Protein AF-A0A9D7NGS1-F1 (afdb_monomer)

Secondary structure (DSSP, 8-state):
-----EEEEE-SSSS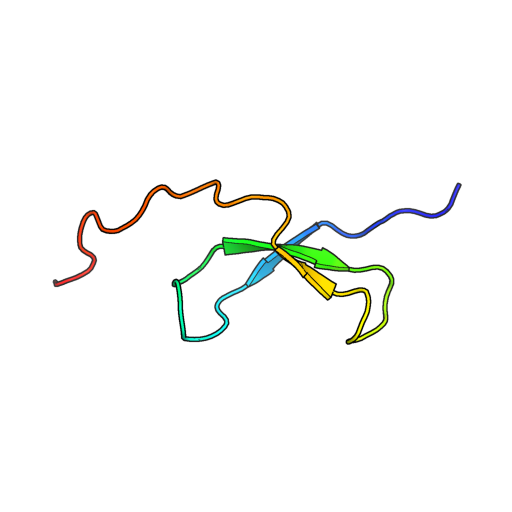EEEEE-SSSSTT-EE----S-S------

Mean predicted aligned error: 8.37 Å

Structure (mmCIF, N/CA/C/O backbone):
data_AF-A0A9D7NGS1-F1
#
_entry.id   AF-A0A9D7NGS1-F1
#
loop_
_atom_site.group_PDB
_atom_site.id
_atom_site.type_symbol
_atom_site.label_atom_id
_atom_site.label_alt_id
_atom_site.label_comp_id
_atom_site.label_asym_id
_atom_site.label_entity_id
_atom_site.label_seq_id
_atom_site.pdbx_PDB_ins_code
_atom_site.Cartn_x
_atom_site.Cartn_y
_atom_site.Cartn_z
_atom_site.occupancy
_atom_site.B_iso_or_equiv
_atom_site.auth_seq_id
_atom_site.auth_comp_id
_atom_site.auth_asym_id
_atom_site.auth_atom_id
_atom_site.pdbx_PDB_model_num
ATOM 1 N N . MET A 1 1 ? -7.599 14.765 12.189 1.00 60.19 1 MET A N 1
ATOM 2 C CA . MET A 1 1 ? -7.225 14.401 10.805 1.00 60.19 1 MET A CA 1
ATOM 3 C C . MET A 1 1 ? -6.954 12.908 10.799 1.00 60.19 1 MET A C 1
ATOM 5 O O . MET A 1 1 ? -6.143 12.475 11.606 1.00 60.19 1 MET A O 1
ATOM 9 N N . GLN A 1 2 ? -7.685 12.124 10.006 1.00 65.56 2 GLN A N 1
ATOM 10 C CA . GLN A 1 2 ? -7.357 10.706 9.821 1.00 65.56 2 GLN A CA 1
ATOM 11 C C . GLN A 1 2 ? -6.196 10.620 8.829 1.00 65.56 2 GLN A C 1
ATOM 13 O O . GLN A 1 2 ? -6.270 11.221 7.758 1.00 65.56 2 GLN A O 1
ATOM 18 N N . GLN A 1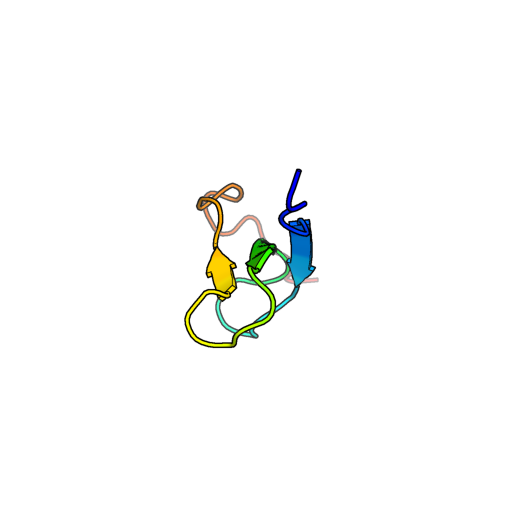 3 ? -5.122 9.938 9.219 1.00 73.25 3 GLN A N 1
ATOM 19 C CA . GLN A 1 3 ? -3.979 9.689 8.348 1.00 73.25 3 GLN A CA 1
ATOM 20 C C . GLN A 1 3 ? -4.256 8.423 7.544 1.00 73.25 3 GLN A C 1
ATOM 22 O O . GLN A 1 3 ? -4.625 7.405 8.123 1.00 73.25 3 GLN A O 1
ATOM 27 N N . TYR A 1 4 ? -4.062 8.479 6.229 1.00 75.25 4 TYR A N 1
ATOM 28 C CA . TYR A 1 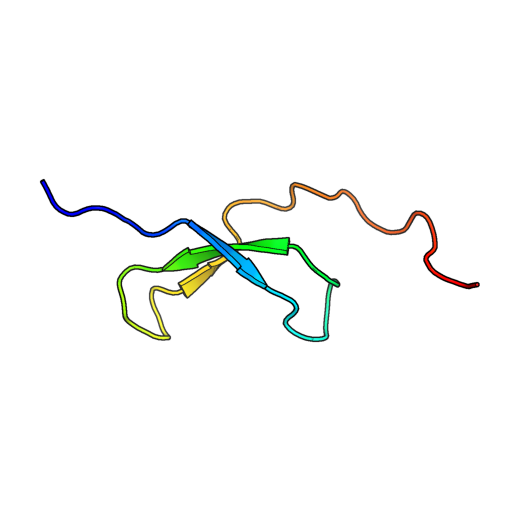4 ? -4.081 7.283 5.394 1.00 75.25 4 TYR A CA 1
ATOM 29 C C . TYR A 1 4 ? -2.649 6.760 5.254 1.00 75.25 4 TYR A C 1
ATOM 31 O O . TYR A 1 4 ? -1.832 7.459 4.648 1.00 75.25 4 TYR A O 1
ATOM 39 N N . PRO A 1 5 ? -2.308 5.590 5.823 1.00 82.00 5 PRO A N 1
ATOM 40 C CA . PRO A 1 5 ? -0.980 5.018 5.668 1.00 82.00 5 PRO A CA 1
ATOM 41 C C . PRO A 1 5 ? -0.694 4.670 4.205 1.00 82.00 5 PRO A C 1
ATOM 43 O O . PRO A 1 5 ? -1.524 4.071 3.516 1.00 82.00 5 PRO A O 1
ATOM 46 N N . PHE A 1 6 ? 0.515 5.026 3.777 1.00 87.81 6 PHE A N 1
ATOM 47 C CA . PHE A 1 6 ? 1.122 4.591 2.527 1.00 87.81 6 PHE A CA 1
ATOM 48 C C . PHE A 1 6 ? 2.288 3.658 2.846 1.00 87.81 6 PHE A C 1
ATOM 50 O O . PHE A 1 6 ? 3.060 3.940 3.765 1.00 87.81 6 PHE A O 1
ATOM 57 N N . PHE A 1 7 ? 2.417 2.555 2.116 1.00 87.81 7 PHE A N 1
ATOM 58 C CA . PHE A 1 7 ? 3.480 1.574 2.334 1.00 87.81 7 PHE A CA 1
ATOM 59 C C . PHE A 1 7 ? 3.833 0.831 1.047 1.00 87.81 7 PHE A C 1
ATOM 61 O O . PHE A 1 7 ? 3.028 0.756 0.122 1.00 87.81 7 PHE A O 1
ATOM 68 N N . LEU A 1 8 ? 5.049 0.284 1.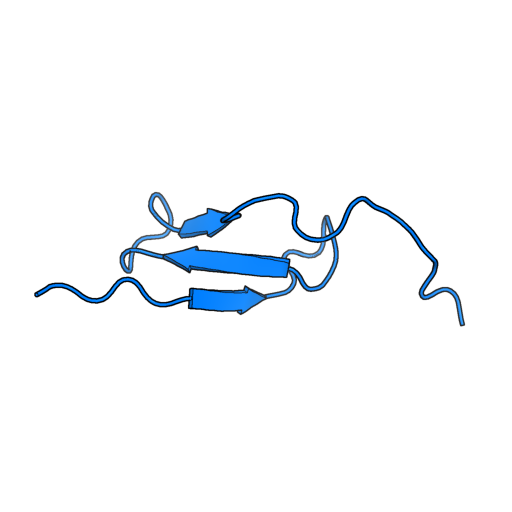005 1.00 87.94 8 LEU A N 1
ATOM 69 C CA . LEU A 1 8 ? 5.480 -0.603 -0.069 1.00 87.94 8 LEU A CA 1
ATOM 70 C C . LEU A 1 8 ? 5.096 -2.043 0.271 1.00 87.94 8 LEU A C 1
ATOM 72 O O . LEU A 1 8 ? 5.380 -2.506 1.377 1.00 87.94 8 LEU A O 1
ATOM 76 N N . ALA A 1 9 ? 4.467 -2.749 -0.663 1.00 86.75 9 ALA A N 1
ATOM 77 C CA . ALA A 1 9 ? 4.136 -4.162 -0.503 1.00 86.75 9 ALA A CA 1
ATOM 78 C C . ALA A 1 9 ? 4.221 -4.909 -1.832 1.00 86.75 9 ALA A C 1
ATOM 80 O O . ALA A 1 9 ? 3.979 -4.337 -2.892 1.00 86.75 9 ALA A O 1
ATOM 81 N N . ASN A 1 10 ? 4.557 -6.196 -1.740 1.00 84.56 10 ASN A N 1
ATOM 82 C CA . ASN A 1 10 ? 4.528 -7.133 -2.853 1.00 84.56 10 ASN A CA 1
ATOM 83 C C . ASN A 1 10 ? 3.327 -8.061 -2.679 1.00 84.56 10 ASN A C 1
ATOM 85 O O . ASN A 1 10 ? 3.259 -8.795 -1.692 1.00 84.56 10 ASN A O 1
ATOM 89 N N . ASP A 1 11 ? 2.387 -8.005 -3.617 1.00 80.94 11 ASP A N 1
ATOM 90 C CA . ASP A 1 11 ? 1.191 -8.853 -3.636 1.00 80.94 11 ASP A CA 1
ATOM 91 C C . ASP A 1 11 ? 1.397 -10.170 -4.407 1.00 80.94 11 ASP A C 1
ATOM 93 O O . ASP A 1 11 ? 0.500 -11.008 -4.469 1.00 80.94 11 ASP A O 1
ATOM 97 N N . GLY A 1 12 ? 2.587 -10.368 -4.978 1.00 81.25 12 GLY A N 1
ATOM 98 C CA . GLY A 1 12 ? 2.949 -11.512 -5.806 1.00 81.25 12 GLY A CA 1
ATOM 99 C C . GLY A 1 12 ? 2.479 -11.417 -7.259 1.00 81.25 12 GLY A C 1
ATOM 100 O O . GLY A 1 12 ? 2.835 -12.293 -8.044 1.00 81.25 12 GLY A O 1
ATOM 101 N N . ALA A 1 13 ? 1.717 -10.385 -7.635 1.00 80.44 13 ALA A N 1
ATOM 102 C CA . ALA A 1 13 ? 1.215 -10.194 -8.995 1.00 80.44 13 ALA A CA 1
ATOM 103 C C . ALA A 1 13 ? 2.058 -9.190 -9.788 1.00 80.44 13 ALA A C 1
ATOM 105 O O . ALA A 1 13 ? 2.343 -9.428 -10.961 1.00 80.44 13 ALA A O 1
ATOM 106 N N . VAL A 1 14 ? 2.466 -8.088 -9.152 1.00 71.56 14 VAL A N 1
ATOM 107 C CA . VAL A 1 14 ? 3.118 -6.952 -9.835 1.00 71.56 14 VAL A CA 1
ATOM 108 C C . VAL A 1 14 ? 4.491 -6.573 -9.269 1.00 71.56 14 VAL A C 1
ATOM 110 O O . VAL A 1 14 ? 5.167 -5.715 -9.820 1.00 71.56 14 VAL A O 1
ATOM 113 N N . GL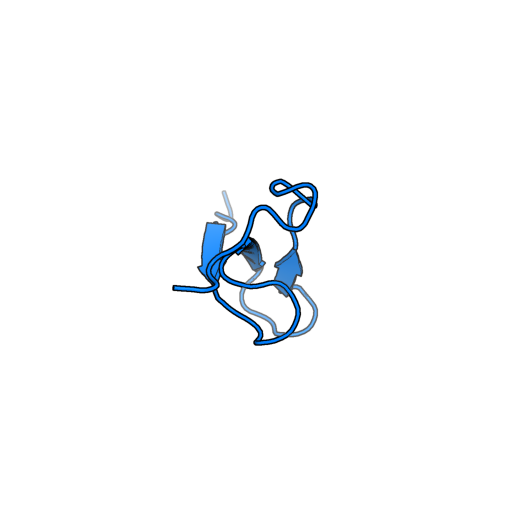Y A 1 15 ? 4.971 -7.267 -8.233 1.00 78.56 15 GLY A N 1
ATOM 114 C CA . GLY A 1 15 ? 6.216 -6.911 -7.546 1.00 78.56 15 GLY A CA 1
ATOM 115 C C . GLY A 1 15 ? 5.974 -5.920 -6.405 1.00 78.56 15 GLY A C 1
ATOM 116 O O . GLY A 1 15 ? 4.864 -5.822 -5.891 1.00 78.56 15 GLY A O 1
ATOM 117 N N . ILE A 1 16 ? 7.027 -5.247 -5.927 1.00 85.12 16 ILE A N 1
ATOM 118 C CA . ILE A 1 16 ? 6.904 -4.280 -4.823 1.00 85.12 16 ILE A CA 1
ATOM 119 C C . ILE A 1 16 ? 6.319 -2.969 -5.358 1.00 85.12 16 ILE A C 1
ATOM 121 O O . ILE A 1 16 ? 6.995 -2.249 -6.085 1.00 85.12 16 ILE A O 1
ATOM 125 N N . GLU A 1 17 ? 5.119 -2.621 -4.901 1.00 85.12 17 GLU A N 1
ATOM 126 C CA . GLU A 1 17 ? 4.373 -1.432 -5.327 1.00 85.12 17 GLU A CA 1
ATOM 127 C C . GLU A 1 17 ? 3.986 -0.517 -4.158 1.00 85.12 17 GLU A C 1
ATOM 129 O O . GLU A 1 17 ? 4.103 -0.903 -2.992 1.00 85.12 17 GLU A O 1
ATOM 134 N N . LEU A 1 18 ? 3.497 0.697 -4.457 1.00 87.88 18 LEU A N 1
ATOM 135 C CA . LEU A 1 18 ? 2.960 1.633 -3.461 1.00 87.88 18 LEU A CA 1
ATOM 136 C C . LEU A 1 18 ? 1.459 1.430 -3.216 1.00 87.88 18 LEU A C 1
ATOM 138 O O . LEU A 1 18 ? 0.614 1.651 -4.089 1.00 87.88 18 LEU A O 1
ATOM 142 N N . TRP A 1 19 ? 1.124 1.151 -1.962 1.00 88.62 19 TRP A N 1
ATOM 143 C CA . TRP A 1 19 ? -0.234 0.895 -1.500 1.00 88.62 19 TRP A CA 1
ATOM 144 C C . TRP A 1 19 ? -0.708 1.970 -0.534 1.00 88.62 19 TRP A C 1
ATOM 146 O O . TRP A 1 19 ? 0.080 2.569 0.202 1.00 88.62 19 TRP A O 1
ATOM 156 N N . LYS A 1 20 ? -2.024 2.178 -0.514 1.00 90.88 20 LYS A N 1
ATOM 15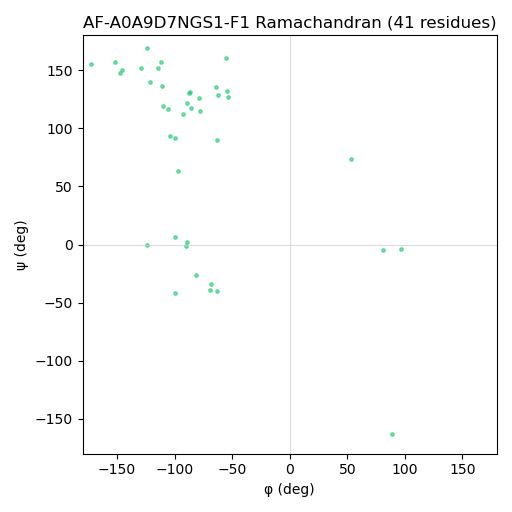7 C CA . LYS A 1 20 ? -2.732 2.964 0.495 1.00 90.88 20 LYS A CA 1
ATOM 158 C C . LYS A 1 20 ? -3.768 2.077 1.164 1.00 90.88 20 LYS A C 1
ATOM 160 O O . LYS A 1 20 ? -4.461 1.325 0.486 1.00 90.88 20 LYS A O 1
ATOM 165 N N . SER A 1 21 ? -3.908 2.208 2.477 1.00 91.31 21 SER A N 1
ATOM 166 C CA . SER A 1 21 ? -4.955 1.530 3.242 1.00 91.31 21 SER A CA 1
ATOM 167 C C . SER A 1 21 ? -5.704 2.514 4.131 1.00 91.31 21 SER A C 1
ATOM 169 O O . SER A 1 21 ? -5.155 3.534 4.546 1.00 91.31 21 SER A O 1
ATOM 171 N N . ASP A 1 22 ? -6.962 2.211 4.423 1.00 91.62 22 ASP A N 1
ATOM 172 C CA . ASP A 1 22 ? -7.744 2.847 5.486 1.00 91.62 22 ASP A CA 1
ATOM 173 C C . ASP A 1 22 ? -7.803 1.996 6.770 1.00 91.62 22 ASP A C 1
ATOM 175 O O . ASP A 1 22 ? -8.50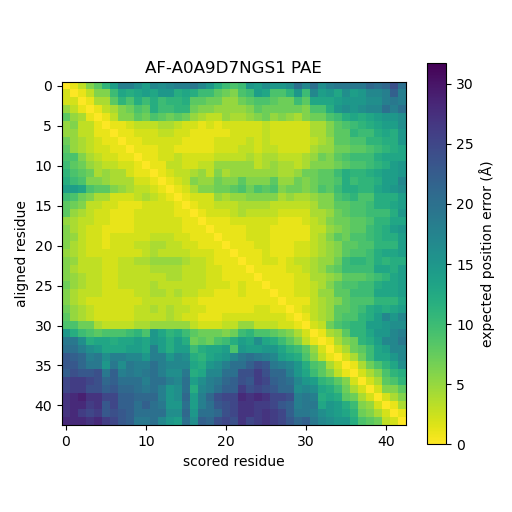4 2.346 7.716 1.00 91.62 22 ASP A O 1
ATOM 179 N N . GLY A 1 23 ? -7.052 0.889 6.816 1.00 89.94 23 GLY A N 1
ATOM 180 C CA . GLY A 1 23 ? -7.067 -0.092 7.902 1.00 89.94 23 GLY A CA 1
ATOM 181 C C . GLY A 1 23 ? -7.961 -1.307 7.636 1.00 89.94 23 GLY A C 1
ATOM 182 O O . GLY A 1 23 ? -7.967 -2.234 8.444 1.00 89.94 23 GLY A O 1
ATOM 183 N N . THR A 1 24 ? -8.686 -1.341 6.515 1.00 91.31 24 THR A N 1
ATOM 184 C CA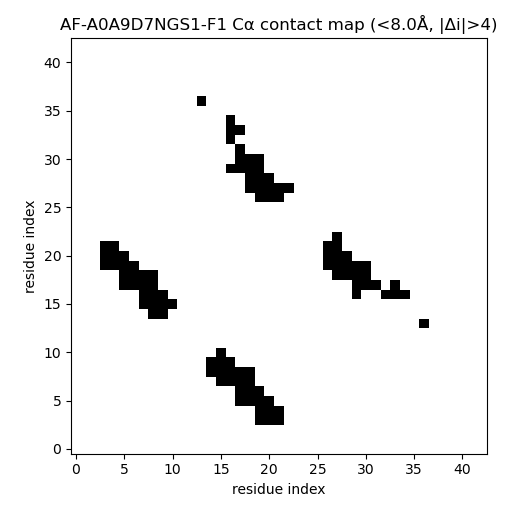 . THR A 1 24 ? -9.494 -2.491 6.088 1.00 91.31 24 THR A CA 1
ATOM 185 C C . THR A 1 24 ? -8.922 -3.151 4.835 1.00 91.31 24 THR A C 1
ATOM 187 O O . THR A 1 24 ? -8.217 -2.525 4.042 1.00 91.31 24 THR A O 1
ATOM 190 N N . ALA A 1 25 ? -9.244 -4.430 4.622 1.00 89.25 25 ALA A N 1
ATOM 191 C CA . ALA A 1 25 ? -8.857 -5.129 3.397 1.00 89.25 25 ALA A CA 1
ATOM 192 C C . ALA A 1 25 ? -9.520 -4.497 2.160 1.00 89.25 25 ALA A C 1
ATOM 194 O O . ALA A 1 25 ? -8.870 -4.317 1.139 1.00 89.25 25 ALA A O 1
ATOM 195 N N . GLN A 1 26 ? -10.792 -4.099 2.274 1.00 91.75 26 GLN A N 1
ATOM 196 C CA . GLN A 1 26 ? -11.559 -3.474 1.195 1.00 91.75 26 GLN A CA 1
ATOM 197 C C . GLN A 1 26 ? -11.045 -2.075 0.833 1.00 91.75 26 GLN A C 1
ATOM 199 O O . GLN A 1 26 ? -11.112 -1.683 -0.328 1.00 91.75 26 GLN A O 1
ATOM 204 N N . GLY A 1 27 ? -10.546 -1.320 1.811 1.00 91.50 27 GLY A N 1
ATOM 205 C CA . GLY A 1 27 ? -9.967 0.005 1.598 1.00 91.50 27 GLY A CA 1
ATOM 206 C C . GLY A 1 27 ? -8.468 -0.006 1.305 1.00 91.50 27 GLY A C 1
ATOM 207 O O . GLY A 1 27 ? -7.874 1.064 1.148 1.00 91.50 27 GLY A O 1
ATOM 208 N N . THR A 1 28 ? -7.852 -1.190 1.219 1.00 91.44 28 THR A N 1
ATOM 209 C CA . THR A 1 28 ? -6.466 -1.349 0.773 1.00 91.44 28 THR A CA 1
ATOM 210 C C . THR A 1 28 ? -6.429 -1.442 -0.742 1.00 91.44 28 THR A C 1
ATOM 212 O O . THR A 1 28 ? -7.000 -2.348 -1.339 1.00 91.44 28 THR A O 1
ATOM 215 N N . GLN A 1 29 ? -5.763 -0.480 -1.368 1.00 90.62 29 GLN A N 1
ATOM 216 C CA . GLN A 1 29 ? -5.754 -0.324 -2.814 1.00 90.62 29 GLN A CA 1
ATOM 217 C C . GLN A 1 29 ? -4.420 0.240 -3.297 1.00 90.62 29 GLN A C 1
ATOM 219 O O . GLN A 1 29 ? -3.763 1.030 -2.607 1.00 90.62 29 GLN A O 1
ATOM 224 N N . LEU A 1 30 ? -4.037 -0.174 -4.502 1.00 87.31 30 LEU A N 1
ATOM 225 C CA . LEU A 1 30 ? -2.893 0.365 -5.223 1.00 87.31 30 LEU A CA 1
ATOM 226 C C . LEU A 1 30 ? -3.140 1.856 -5.500 1.00 87.31 30 LEU A C 1
ATOM 228 O O . LEU A 1 30 ? -4.199 2.237 -5.997 1.00 87.31 30 LEU A O 1
ATOM 232 N N . VAL A 1 31 ? -2.185 2.717 -5.144 1.00 81.75 31 VAL A N 1
ATOM 233 C CA . VAL A 1 31 ? -2.365 4.182 -5.229 1.00 81.75 31 VAL A CA 1
ATOM 234 C C . VAL A 1 31 ? -2.432 4.652 -6.677 1.00 81.75 31 VAL A C 1
ATOM 236 O O . VAL A 1 31 ? -3.198 5.558 -7.010 1.00 81.75 31 VAL A O 1
ATOM 239 N N . LYS A 1 32 ? -1.596 4.046 -7.516 1.00 68.88 32 LYS A N 1
ATOM 240 C CA . LYS A 1 32 ? -1.499 4.182 -8.967 1.00 68.88 32 LYS A CA 1
ATOM 241 C C . LYS A 1 32 ? -0.492 3.124 -9.434 1.00 68.88 32 LYS A C 1
ATOM 243 O O . LYS A 1 32 ? 0.375 2.773 -8.639 1.00 68.88 32 LYS A O 1
ATOM 248 N N . ASP A 1 33 ? -0.555 2.672 -10.686 1.00 61.09 33 ASP A N 1
ATOM 249 C CA . ASP A 1 33 ? 0.605 2.027 -11.322 1.00 61.09 33 ASP A CA 1
ATOM 250 C C . ASP A 1 33 ? 1.719 3.075 -11.405 1.00 61.09 33 ASP A C 1
ATOM 252 O O . ASP A 1 33 ? 1.755 3.908 -12.316 1.00 61.09 33 ASP A O 1
ATOM 256 N N . ILE A 1 34 ? 2.552 3.138 -10.368 1.00 60.38 34 ILE A N 1
ATOM 257 C CA . ILE A 1 34 ? 3.710 4.034 -10.327 1.00 60.38 34 ILE A CA 1
ATOM 258 C C . ILE A 1 34 ? 4.866 3.385 -11.095 1.00 60.38 34 ILE A C 1
ATOM 260 O O . ILE A 1 34 ? 5.682 4.101 -11.674 1.00 60.38 34 ILE A O 1
ATOM 264 N N . LEU A 1 35 ? 4.884 2.053 -11.188 1.00 55.50 35 LEU A N 1
ATOM 265 C CA . LEU A 1 35 ? 5.810 1.295 -12.014 1.00 55.50 35 LEU A CA 1
ATOM 266 C C . LEU A 1 35 ? 5.074 0.799 -13.267 1.00 55.50 35 LEU A C 1
ATOM 268 O O . LEU A 1 35 ? 4.425 -0.241 -13.279 1.00 55.50 35 LEU A O 1
ATOM 272 N N . TYR A 1 36 ? 5.162 1.578 -14.350 1.00 48.78 36 TYR A N 1
ATOM 273 C CA . TYR A 1 36 ? 4.901 1.042 -15.688 1.00 48.78 36 TYR A CA 1
ATOM 274 C C . TYR A 1 36 ? 5.803 -0.186 -15.873 1.00 48.78 36 TYR A C 1
ATOM 276 O O . TYR A 1 36 ? 6.997 -0.111 -15.593 1.00 48.78 36 TYR A 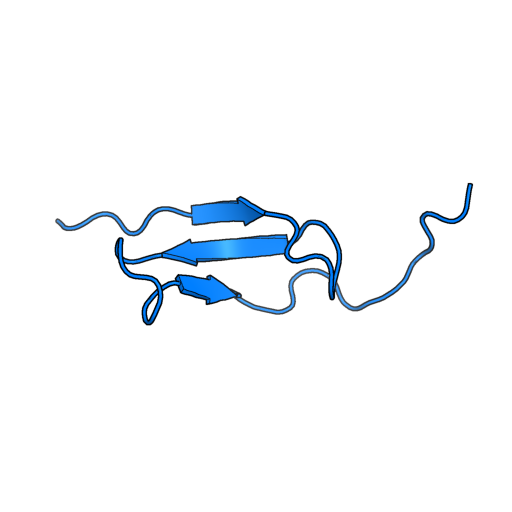O 1
ATOM 284 N N . GLY A 1 37 ? 5.200 -1.311 -16.254 1.00 51.53 37 GLY A N 1
ATOM 285 C CA . GLY A 1 37 ? 5.752 -2.638 -16.013 1.00 51.53 37 GLY A CA 1
ATOM 286 C C . GLY A 1 37 ? 7.168 -2.916 -16.520 1.00 51.53 37 GLY A C 1
ATOM 287 O O . GLY A 1 37 ? 7.663 -2.306 -17.459 1.00 51.53 37 GLY A O 1
ATOM 288 N N . GLN A 1 38 ? 7.746 -3.957 -15.921 1.00 54.88 38 GLN A N 1
ATOM 289 C CA . GLN A 1 38 ? 8.739 -4.836 -16.538 1.00 54.88 38 GLN A CA 1
ATOM 290 C C . GLN A 1 38 ? 9.966 -4.143 -17.156 1.00 54.88 38 GLN A C 1
ATOM 292 O O . GLN A 1 38 ? 10.172 -4.196 -18.365 1.00 54.88 38 GLN A O 1
ATOM 297 N N . GLU A 1 39 ? 10.877 -3.646 -16.323 1.00 53.50 39 GLU A N 1
ATOM 298 C CA . GLU A 1 39 ? 12.300 -3.829 -16.627 1.00 53.50 39 GLU A CA 1
ATOM 299 C C . GLU A 1 39 ? 12.867 -4.811 -15.601 1.00 53.50 39 GLU A C 1
ATOM 301 O O . GLU A 1 39 ? 12.732 -4.634 -14.392 1.00 53.50 39 GLU A O 1
ATOM 306 N N . GLY A 1 40 ? 13.358 -5.934 -16.123 1.00 47.97 40 GLY A N 1
ATOM 307 C CA . GLY A 1 40 ? 13.514 -7.201 -15.426 1.00 47.97 40 GLY A CA 1
ATOM 308 C C . GLY A 1 40 ? 14.316 -7.159 -14.129 1.00 47.97 40 GLY A C 1
ATOM 309 O O . GLY A 1 40 ? 15.468 -6.737 -14.095 1.00 47.97 40 GLY A O 1
ATOM 310 N N . LEU A 1 41 ? 13.742 -7.772 -13.096 1.00 46.00 41 LEU A N 1
ATOM 311 C CA . LEU A 1 41 ? 14.526 -8.562 -12.152 1.00 46.00 41 LEU A CA 1
ATOM 312 C C . LEU A 1 41 ? 14.421 -10.039 -12.556 1.00 46.00 41 LEU A C 1
ATOM 314 O O . LEU A 1 41 ? 13.869 -10.863 -11.836 1.00 46.00 41 LEU A O 1
ATOM 318 N N . GLU A 1 42 ? 14.933 -10.347 -13.748 1.00 48.22 42 GLU A N 1
ATOM 319 C CA . GLU A 1 42 ? 15.606 -11.623 -13.987 1.00 48.22 42 GLU A CA 1
ATOM 320 C C . GLU A 1 42 ? 17.113 -11.352 -13.912 1.00 48.22 42 GLU A C 1
ATOM 322 O O . GLU A 1 42 ? 17.721 -10.958 -14.905 1.00 48.22 42 GLU A O 1
ATOM 327 N N . GLN A 1 43 ? 17.682 -11.512 -12.715 1.00 43.03 43 GLN A N 1
ATOM 328 C CA . GLN A 1 43 ? 19.029 -12.040 -12.454 1.00 43.03 43 GLN A CA 1
ATOM 329 C C . GLN A 1 43 ? 18.999 -12.704 -11.074 1.00 43.03 43 GLN A C 1
ATOM 331 O O . GLN A 1 43 ? 18.651 -11.998 -10.099 1.00 43.03 43 GLN A O 1
#

Sequence (43 aa):
MQQYPFFLANDGAVGIELWKSDGTAQGTQLVKDILYGQEGLEQ

pLDDT: mean 75.56, std 15.81, range [43.03, 91.75]

Radius of gyration: 12.24 Å; Cα contacts (8 Å, |Δi|>4): 50; chains: 1; bounding box: 31×26×27 Å

Solvent-accessible surface area (backbone atoms only — not comparable to full-atom values): 3017 Å² total; per-residue (Å²): 134,89,81,68,55,70,48,78,46,62,83,79,81,85,47,80,41,55,33,32,32,74,87,42,79,87,54,44,43,72,73,56,86,82,67,77,74,88,79,78,90,82,126

Foldseek 3Di:
DQDWDWDWDDPVPAGTAIWTASPDPVRIDGPDCPPPHDPDPPD